Protein AF-A0A8J8BFI8-F1 (afdb_monomer_lite)

Radius of gyration: 19.35 Å; chains: 1; bounding box: 55×42×28 Å

Sequence (99 aa):
MSRKVVWGIVAGALLAAGYLYWVNEGRGHYAAVGDCVTSPRAGELVHVSCGSTGALQVLAKFSGDDSNRCDAVNGTTRAFVEYPRGAAAFVLCAGSAKK

Secondary structure (DSSP, 8-state):
--HHHHHHHHHHHHHHHHHHHHHHHHT-SPPPTT-EEEEEETTEEEE--TTSTT-EEEEEEEESS-GGGGGGSTTEEEEEEE--TTS--EEEEEEEPP-

pLDDT: mean 75.62, std 11.63, range [43.0, 90.44]

Organism: NCBI:txid977794

Foldseek 3Di:
DDPVVVVVVVVVVVVVVVVVVVVVLVVDVDADQQWWWADDDPQDTHTDDLPDDRIWGFHDKAFAQPQVVLVPGPQFPDKHWDDRVPDTIMITGTHRRDD

Structure (mmCIF, N/CA/C/O backbone):
data_AF-A0A8J8BFI8-F1
#
_entry.id  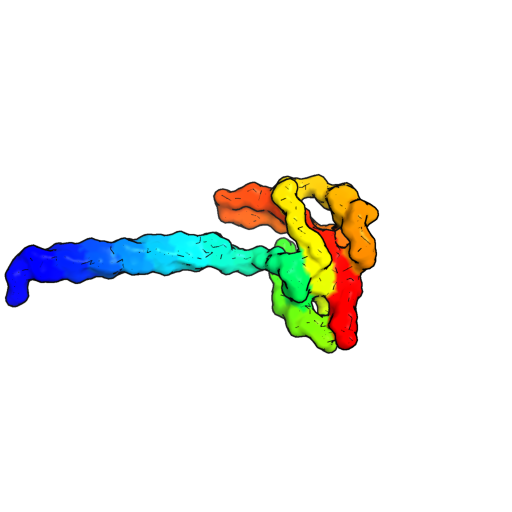 AF-A0A8J8BFI8-F1
#
loop_
_atom_site.group_PDB
_atom_site.id
_atom_site.type_symbol
_atom_site.label_atom_id
_atom_site.label_alt_id
_atom_site.label_comp_id
_atom_site.label_asym_id
_atom_site.label_entity_id
_atom_site.label_seq_id
_atom_site.pdbx_PDB_ins_code
_atom_site.Cartn_x
_atom_site.Cartn_y
_atom_site.Cartn_z
_atom_site.occupancy
_atom_site.B_iso_or_equiv
_atom_site.auth_seq_id
_atom_site.auth_comp_id
_atom_site.auth_asym_id
_atom_site.auth_atom_id
_atom_site.pdbx_PDB_model_num
ATOM 1 N N . MET A 1 1 ? 39.510 -26.009 14.838 1.00 55.75 1 MET A N 1
ATOM 2 C CA . MET A 1 1 ? 38.323 -25.989 13.950 1.00 55.75 1 MET A CA 1
ATOM 3 C C . MET A 1 1 ? 38.793 -26.153 12.510 1.00 55.75 1 MET A C 1
ATOM 5 O O . MET A 1 1 ? 39.696 -25.432 12.104 1.00 55.75 1 MET A O 1
ATOM 9 N N . SER A 1 2 ? 38.278 -27.136 11.766 1.00 66.12 2 SER A N 1
ATOM 10 C CA . SER A 1 2 ? 38.732 -27.397 10.388 1.00 66.12 2 SER A CA 1
ATOM 11 C C . SER A 1 2 ? 38.304 -26.259 9.458 1.00 66.12 2 SER A C 1
ATOM 13 O O . SER A 1 2 ? 37.193 -25.752 9.597 1.00 66.12 2 SER A O 1
ATOM 15 N N . ARG A 1 3 ? 39.150 -25.862 8.494 1.00 70.00 3 ARG A N 1
ATOM 16 C CA . ARG A 1 3 ? 38.866 -24.750 7.557 1.00 70.00 3 ARG A CA 1
ATOM 17 C C . ARG A 1 3 ? 37.500 -24.904 6.872 1.00 70.00 3 ARG A C 1
ATOM 19 O O . ARG A 1 3 ? 36.797 -23.921 6.690 1.00 70.00 3 ARG A O 1
ATOM 26 N N . LYS A 1 4 ? 37.077 -26.142 6.596 1.00 67.50 4 LYS A N 1
ATOM 27 C CA . LYS A 1 4 ? 35.759 -26.482 6.026 1.00 67.50 4 LYS A CA 1
ATOM 28 C C . LYS A 1 4 ? 34.577 -26.036 6.902 1.00 67.50 4 LYS A C 1
ATOM 30 O O . LYS A 1 4 ? 33.562 -25.607 6.373 1.00 67.50 4 LYS A O 1
ATOM 35 N N . VAL A 1 5 ? 34.727 -26.088 8.227 1.00 67.25 5 VAL A N 1
ATOM 36 C CA . VAL A 1 5 ? 33.698 -25.652 9.187 1.00 67.25 5 VAL A CA 1
ATOM 37 C C . VAL A 1 5 ? 33.581 -24.128 9.190 1.00 67.25 5 VAL A C 1
ATOM 39 O O . VAL A 1 5 ? 32.478 -23.599 9.184 1.00 67.25 5 VAL A O 1
ATOM 42 N N . VAL A 1 6 ? 34.712 -23.418 9.119 1.00 71.50 6 VAL A N 1
ATOM 43 C CA . VAL A 1 6 ? 34.735 -21.946 9.068 1.00 71.50 6 VAL A CA 1
ATOM 44 C C . VAL A 1 6 ? 34.073 -21.433 7.786 1.00 71.50 6 VAL A C 1
ATOM 4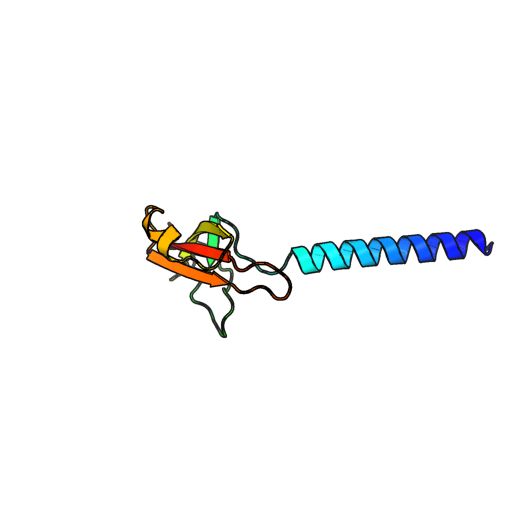6 O O . VAL A 1 6 ? 33.219 -20.557 7.851 1.00 71.50 6 VAL A O 1
ATOM 49 N N . TRP A 1 7 ? 34.393 -22.026 6.632 1.00 74.81 7 TRP A N 1
ATOM 50 C CA . TRP A 1 7 ? 33.767 -21.658 5.357 1.00 74.81 7 TRP A CA 1
ATOM 51 C C . TRP A 1 7 ? 32.263 -21.963 5.316 1.00 74.81 7 TRP A C 1
ATOM 53 O O . TRP A 1 7 ? 31.504 -21.168 4.768 1.00 74.81 7 TRP A O 1
ATOM 63 N N . GLY A 1 8 ? 31.816 -23.056 5.946 1.00 68.50 8 GLY A N 1
ATOM 64 C CA . GLY A 1 8 ? 30.388 -23.359 6.084 1.00 68.50 8 GLY A CA 1
ATOM 65 C C . GLY A 1 8 ? 29.630 -22.313 6.910 1.00 68.50 8 GLY A C 1
ATOM 66 O O . GLY A 1 8 ? 28.539 -21.901 6.526 1.00 68.50 8 GLY A O 1
ATOM 67 N N . ILE A 1 9 ? 30.231 -21.826 8.001 1.00 73.69 9 ILE A N 1
ATOM 68 C CA . ILE A 1 9 ? 29.639 -20.777 8.846 1.00 73.69 9 ILE A CA 1
ATOM 69 C C . ILE A 1 9 ? 29.550 -19.448 8.084 1.00 73.69 9 ILE A C 1
ATOM 71 O O . ILE A 1 9 ? 28.509 -18.797 8.113 1.00 73.69 9 ILE A O 1
ATOM 75 N N . VAL A 1 10 ? 30.609 -19.062 7.367 1.00 77.19 10 VAL A N 1
ATOM 76 C CA . VAL A 1 10 ? 30.632 -17.814 6.585 1.00 77.19 10 VAL A CA 1
ATOM 77 C C . VAL A 1 10 ? 29.590 -17.844 5.464 1.00 77.19 10 VAL A C 1
ATOM 79 O O . VAL A 1 10 ? 28.849 -16.878 5.293 1.00 77.19 10 VAL A O 1
ATOM 82 N N . ALA A 1 11 ? 29.477 -18.961 4.740 1.00 74.94 11 ALA A N 1
ATOM 83 C CA . ALA A 1 11 ? 28.469 -19.117 3.693 1.00 74.94 11 ALA A CA 1
ATOM 84 C C . ALA A 1 11 ? 27.039 -19.062 4.258 1.00 74.94 11 ALA A C 1
ATOM 86 O O . ALA A 1 11 ? 26.185 -18.375 3.700 1.00 74.94 11 ALA A O 1
ATOM 87 N N . GLY A 1 12 ? 26.791 -19.721 5.395 1.00 73.19 12 GLY A N 1
ATOM 88 C CA . GLY A 1 12 ? 25.500 -19.662 6.083 1.00 73.19 12 GLY A CA 1
ATOM 89 C C . GLY A 1 12 ? 25.139 -18.247 6.544 1.00 73.19 12 GLY A C 1
ATOM 90 O O . GLY A 1 12 ? 24.007 -17.808 6.347 1.00 73.19 12 GLY A O 1
ATOM 91 N N . ALA A 1 13 ? 26.106 -17.503 7.088 1.00 73.38 13 ALA A N 1
ATOM 92 C CA . ALA A 1 13 ? 25.903 -16.123 7.522 1.00 73.38 13 ALA A CA 1
ATOM 93 C C . ALA A 1 13 ? 25.603 -15.176 6.349 1.00 73.38 13 ALA A C 1
ATOM 95 O O . ALA A 1 13 ? 24.708 -14.343 6.459 1.00 73.38 13 ALA A O 1
ATOM 96 N N . LEU A 1 14 ? 26.297 -15.324 5.216 1.00 77.12 14 LEU A N 1
ATOM 97 C CA . LEU A 1 14 ? 26.054 -14.510 4.020 1.00 77.12 14 LEU A CA 1
ATOM 98 C C . LEU A 1 14 ? 24.692 -14.803 3.382 1.00 77.12 14 LEU A C 1
ATOM 100 O O . LEU A 1 14 ? 24.007 -13.872 2.969 1.00 77.12 14 LEU A O 1
ATOM 104 N N . LEU A 1 15 ? 24.269 -16.069 3.343 1.00 76.19 15 LEU A N 1
ATOM 105 C CA . LEU A 1 15 ? 22.938 -16.439 2.855 1.00 76.19 15 LEU A CA 1
ATOM 106 C C . LEU A 1 15 ? 21.832 -15.905 3.769 1.00 76.19 15 LEU A C 1
ATOM 108 O O . LEU A 1 15 ? 20.846 -15.359 3.279 1.00 76.19 15 LEU A O 1
ATOM 112 N N . ALA A 1 16 ? 22.010 -16.003 5.088 1.00 72.12 16 ALA A N 1
ATOM 113 C CA . ALA A 1 16 ? 21.066 -15.440 6.048 1.00 72.12 16 ALA A CA 1
ATOM 114 C C . ALA A 1 16 ? 21.004 -13.908 5.950 1.00 72.12 16 ALA A C 1
ATOM 116 O O . ALA A 1 16 ? 19.914 -13.343 5.932 1.00 72.12 16 ALA A O 1
ATOM 117 N N . ALA A 1 17 ? 22.151 -13.236 5.827 1.00 69.56 17 ALA A N 1
ATOM 118 C CA . ALA A 1 17 ? 22.215 -11.788 5.651 1.00 69.56 17 ALA A CA 1
ATOM 119 C C . ALA A 1 17 ? 21.581 -11.343 4.325 1.00 69.56 17 ALA A C 1
ATOM 121 O O . ALA A 1 17 ? 20.811 -10.390 4.318 1.00 69.56 17 ALA A O 1
ATOM 122 N N . GLY A 1 18 ? 21.840 -12.057 3.225 1.00 63.97 18 GLY A N 1
ATOM 123 C CA . GLY A 1 18 ? 21.216 -11.794 1.927 1.00 63.97 18 GLY A CA 1
ATOM 124 C C . GLY A 1 18 ? 19.702 -12.006 1.950 1.00 63.97 18 GLY A C 1
ATOM 125 O O . GLY A 1 18 ? 18.960 -11.181 1.426 1.00 63.97 18 GLY A O 1
ATOM 126 N N . TYR A 1 19 ? 19.227 -13.058 2.623 1.00 66.44 19 TYR A N 1
ATOM 127 C CA . TYR A 1 19 ? 17.796 -13.301 2.811 1.00 66.44 19 TYR A CA 1
ATOM 128 C C . TYR A 1 19 ? 17.138 -12.219 3.672 1.00 66.44 19 TYR A C 1
ATOM 130 O O . TYR A 1 19 ? 16.083 -11.708 3.313 1.00 66.44 19 TYR A O 1
ATOM 138 N N . LEU A 1 20 ? 17.768 -11.820 4.781 1.00 62.28 20 LEU A N 1
ATOM 139 C CA . LEU A 1 20 ? 17.267 -10.741 5.633 1.00 62.28 20 LEU A CA 1
ATOM 140 C C . LEU A 1 20 ? 17.270 -9.394 4.907 1.00 62.28 20 LEU A C 1
ATOM 142 O O . LEU A 1 20 ? 16.305 -8.649 5.038 1.00 62.28 20 LEU A O 1
ATOM 146 N N . TYR A 1 21 ? 18.301 -9.104 4.113 1.00 64.62 21 TYR A N 1
ATOM 147 C CA . TYR A 1 21 ? 18.367 -7.911 3.271 1.00 64.62 21 TYR A CA 1
ATOM 148 C C . TYR A 1 21 ? 17.227 -7.897 2.247 1.00 64.62 21 TYR A C 1
ATOM 150 O O . TYR A 1 21 ? 16.506 -6.910 2.147 1.00 64.62 21 TYR A O 1
ATOM 158 N N . TRP A 1 22 ? 16.991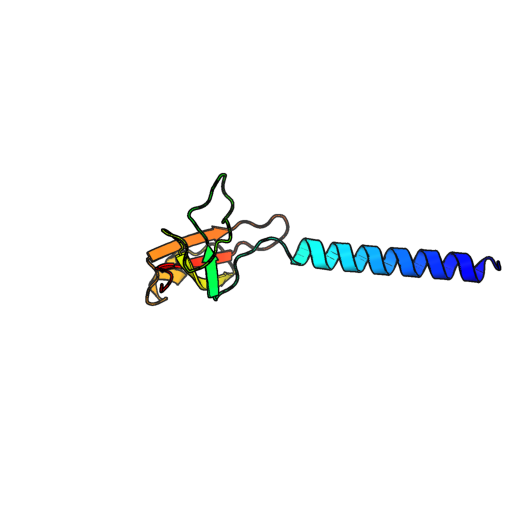 -9.021 1.565 1.00 56.66 22 TRP A N 1
ATOM 159 C CA . TRP A 1 22 ? 15.912 -9.152 0.587 1.00 56.66 22 TRP A CA 1
ATOM 160 C C . TRP A 1 22 ? 14.516 -9.049 1.218 1.00 56.66 22 TRP A C 1
ATOM 162 O O . TRP A 1 22 ? 13.648 -8.349 0.702 1.00 56.66 22 TRP A O 1
ATOM 172 N N . VAL A 1 23 ? 14.303 -9.681 2.376 1.00 58.75 23 VAL A N 1
ATOM 173 C CA . VAL A 1 23 ? 13.050 -9.558 3.139 1.00 58.75 23 VAL A CA 1
ATOM 174 C C . VAL A 1 23 ? 12.848 -8.127 3.644 1.00 58.75 23 VAL A C 1
ATOM 176 O O . VAL A 1 23 ? 11.709 -7.672 3.702 1.00 58.75 23 VAL A O 1
ATOM 179 N N . ASN A 1 24 ? 13.918 -7.413 3.999 1.00 53.84 24 ASN A N 1
ATOM 180 C CA . ASN A 1 24 ? 13.842 -6.037 4.484 1.00 53.84 24 ASN A CA 1
ATOM 181 C C . ASN A 1 24 ? 13.594 -5.028 3.351 1.00 53.84 24 ASN A C 1
ATOM 183 O O . ASN A 1 24 ? 12.775 -4.132 3.521 1.00 53.84 24 ASN A O 1
ATOM 187 N N . GLU A 1 25 ? 14.217 -5.197 2.181 1.00 51.19 25 GLU A N 1
ATOM 188 C CA . GLU A 1 25 ? 13.917 -4.371 1.000 1.00 51.19 25 GLU A CA 1
ATOM 189 C C . GLU A 1 25 ? 12.517 -4.656 0.432 1.00 51.19 25 GLU A C 1
ATOM 191 O O . GLU A 1 25 ? 11.813 -3.731 0.031 1.00 51.19 25 GLU A O 1
ATOM 196 N N . GLY A 1 26 ? 12.059 -5.914 0.456 1.00 43.00 26 GLY A N 1
ATOM 197 C CA . GLY A 1 26 ? 10.701 -6.283 0.038 1.00 43.00 26 GLY A CA 1
ATOM 198 C C . GLY A 1 26 ? 9.603 -5.848 1.018 1.00 43.00 26 GLY A C 1
ATOM 199 O O . GLY A 1 26 ? 8.445 -5.716 0.627 1.00 43.00 26 GLY A O 1
ATOM 200 N N . ARG A 1 27 ? 9.966 -5.593 2.282 1.00 43.97 27 ARG A N 1
ATOM 201 C CA . ARG A 1 27 ? 9.115 -5.006 3.331 1.00 43.97 27 ARG A CA 1
ATOM 202 C C . ARG A 1 27 ? 9.287 -3.493 3.439 1.00 43.97 27 ARG A C 1
ATOM 204 O O . ARG A 1 27 ? 9.087 -2.929 4.516 1.00 43.97 27 ARG A O 1
ATOM 211 N N . GLY A 1 28 ? 9.612 -2.826 2.331 1.00 44.88 28 GLY A N 1
ATOM 212 C CA . GLY A 1 28 ? 9.340 -1.400 2.221 1.00 44.88 28 GLY A CA 1
ATOM 213 C C . GLY A 1 28 ? 7.920 -1.125 2.719 1.00 44.88 28 GLY A C 1
ATOM 214 O O . GLY A 1 28 ? 7.007 -1.915 2.476 1.00 44.88 28 GLY A O 1
ATOM 215 N N . HIS A 1 29 ? 7.795 -0.075 3.519 1.00 53.03 29 HIS A N 1
ATOM 216 C CA . HIS A 1 29 ? 6.622 0.385 4.255 1.00 53.03 29 HIS A CA 1
ATOM 217 C C . HIS A 1 29 ? 5.441 0.736 3.335 1.00 53.03 29 HIS A C 1
ATOM 219 O O . HIS A 1 29 ? 5.018 1.881 3.255 1.00 53.03 29 HIS A O 1
ATOM 225 N N . TYR A 1 30 ? 4.953 -0.239 2.581 1.00 64.06 30 TYR A N 1
ATOM 226 C CA . TYR A 1 30 ? 3.933 -0.057 1.572 1.00 64.06 30 TYR A CA 1
ATOM 227 C C . TYR A 1 30 ? 2.615 -0.484 2.176 1.00 64.06 30 TYR A C 1
ATOM 229 O O . TYR A 1 30 ? 2.438 -1.660 2.506 1.00 64.06 30 TYR A O 1
ATOM 237 N N . ALA A 1 31 ? 1.685 0.458 2.282 1.00 69.38 31 ALA A N 1
ATOM 238 C CA . ALA A 1 31 ? 0.379 0.163 2.835 1.00 69.38 31 ALA A CA 1
ATOM 239 C C . ALA A 1 31 ? -0.293 -0.972 2.051 1.00 69.38 31 ALA A C 1
ATOM 241 O O . ALA A 1 31 ? -0.368 -0.964 0.814 1.00 69.38 31 ALA A O 1
ATOM 242 N N . ALA A 1 32 ? -0.721 -1.997 2.781 1.00 76.94 32 ALA A N 1
ATOM 243 C CA . ALA A 1 32 ? -1.4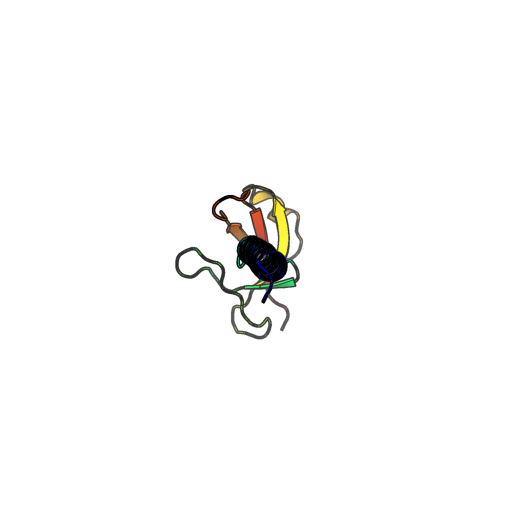96 -3.092 2.237 1.00 76.94 32 ALA A CA 1
ATOM 244 C C . ALA A 1 32 ? -2.983 -2.729 2.245 1.00 76.94 32 ALA A C 1
ATOM 246 O O . ALA A 1 32 ? -3.430 -1.839 2.966 1.00 76.94 32 ALA A O 1
ATOM 247 N N . VAL A 1 33 ? -3.776 -3.445 1.450 1.00 83.44 33 VAL A N 1
ATOM 248 C CA . VAL A 1 33 ? -5.235 -3.345 1.551 1.00 83.44 33 VAL A CA 1
ATOM 249 C C . VAL A 1 33 ? -5.663 -3.771 2.956 1.00 83.44 33 VAL A C 1
ATOM 251 O O . VAL A 1 33 ? -5.253 -4.823 3.439 1.00 83.44 33 VAL A O 1
ATOM 254 N N . GLY A 1 34 ? -6.489 -2.952 3.600 1.00 81.19 34 GLY A N 1
ATOM 255 C CA . GLY A 1 34 ? -6.925 -3.119 4.982 1.00 81.19 34 GLY A CA 1
ATOM 256 C C . GLY A 1 34 ? -6.118 -2.308 5.996 1.00 81.19 34 GLY A C 1
ATOM 257 O O . GLY A 1 34 ? -6.657 -2.031 7.070 1.00 81.19 34 GLY A O 1
ATOM 258 N N . ASP A 1 35 ? -4.900 -1.868 5.654 1.00 84.81 35 ASP A N 1
ATOM 259 C CA . ASP A 1 35 ? -4.109 -0.997 6.523 1.00 84.81 35 ASP A CA 1
ATOM 260 C C . ASP A 1 35 ? -4.750 0.380 6.641 1.00 84.81 35 ASP A C 1
ATOM 262 O O . ASP A 1 35 ? -5.374 0.890 5.707 1.00 84.81 35 ASP A O 1
ATOM 266 N N . CYS A 1 36 ? -4.555 1.007 7.795 1.00 86.00 36 CYS A N 1
ATOM 267 C CA . CYS A 1 36 ? -4.946 2.386 8.000 1.00 86.00 36 CYS A CA 1
ATOM 268 C C . CYS A 1 36 ? -3.730 3.294 7.929 1.00 86.00 36 CYS A C 1
ATOM 270 O O . CYS A 1 36 ? -2.699 3.060 8.554 1.00 86.00 36 CYS A O 1
ATOM 272 N N . VAL A 1 37 ? -3.864 4.343 7.137 1.00 85.75 37 VAL A N 1
ATOM 273 C CA . VAL A 1 37 ? -2.839 5.338 6.873 1.00 85.75 37 VAL A CA 1
ATOM 274 C C . VAL A 1 37 ? -3.390 6.719 7.176 1.00 85.75 37 VAL A C 1
ATOM 276 O O . VAL A 1 37 ? -4.596 6.956 7.130 1.00 85.75 37 VAL A O 1
ATOM 279 N N . THR A 1 38 ? -2.519 7.657 7.505 1.00 84.69 38 THR A N 1
ATOM 280 C CA . THR A 1 38 ? -2.888 9.072 7.563 1.00 84.69 38 THR A CA 1
ATOM 281 C C . THR A 1 38 ? -2.254 9.833 6.406 1.00 84.69 38 THR A C 1
ATOM 283 O O . THR A 1 38 ? -1.417 9.301 5.676 1.00 84.69 38 THR A O 1
ATOM 286 N N . SER A 1 39 ? -2.696 11.076 6.213 1.00 70.50 39 SER A N 1
ATOM 287 C CA . SER A 1 39 ? -2.202 11.952 5.152 1.00 70.50 39 SER A CA 1
ATOM 288 C C . SER A 1 39 ? -0.668 11.973 5.158 1.00 70.50 39 SER A C 1
ATOM 290 O O . SER A 1 39 ? -0.084 12.084 6.242 1.00 70.50 39 SER A O 1
ATOM 292 N N . PRO A 1 40 ? -0.016 11.883 3.987 1.00 67.00 40 PRO A N 1
ATOM 293 C CA . PRO A 1 40 ? 1.424 11.715 3.926 1.00 67.00 40 PRO A CA 1
ATOM 294 C C . PRO A 1 40 ? 2.138 12.872 4.626 1.00 67.00 40 PRO A C 1
ATOM 296 O O . PRO A 1 40 ? 1.810 14.045 4.416 1.00 67.00 40 PRO A O 1
ATOM 299 N N . ARG A 1 41 ? 3.121 12.540 5.464 1.00 60.44 41 ARG A N 1
ATOM 300 C CA . ARG A 1 41 ? 4.069 13.507 6.030 1.00 60.44 41 ARG A CA 1
ATOM 301 C C . ARG A 1 41 ? 5.382 13.325 5.286 1.00 60.44 41 ARG A C 1
ATOM 303 O O . ARG A 1 41 ? 5.888 12.218 5.207 1.00 60.44 41 ARG A O 1
ATOM 310 N N . ALA A 1 42 ? 5.909 14.414 4.730 1.00 56.78 42 ALA A N 1
ATOM 311 C CA . ALA A 1 42 ? 7.158 14.409 3.961 1.00 56.78 42 ALA A CA 1
ATOM 312 C C . ALA A 1 42 ? 7.171 13.471 2.729 1.00 56.78 42 ALA A C 1
ATOM 314 O O . ALA A 1 42 ? 8.236 13.061 2.284 1.00 56.78 42 ALA A O 1
ATOM 315 N N . GLY A 1 43 ? 6.000 13.178 2.148 1.00 59.50 43 GLY A N 1
ATOM 316 C CA . GLY A 1 43 ? 5.884 12.363 0.930 1.00 59.50 43 GLY A CA 1
ATOM 317 C C . GLY A 1 43 ? 5.745 10.858 1.168 1.00 59.50 43 GLY A C 1
ATOM 318 O O . GLY A 1 43 ? 5.580 10.123 0.202 1.00 59.50 43 GLY A O 1
ATOM 319 N N . GLU A 1 44 ? 5.742 10.408 2.425 1.00 65.56 44 GLU A N 1
ATOM 320 C CA . GLU A 1 44 ? 5.537 9.004 2.789 1.00 65.56 44 GLU A CA 1
ATOM 321 C C . GLU A 1 44 ? 4.196 8.820 3.508 1.00 65.56 44 GLU A C 1
ATOM 323 O O . GLU A 1 44 ? 3.784 9.651 4.331 1.00 65.56 44 GLU A O 1
ATOM 328 N N . LEU A 1 45 ? 3.492 7.735 3.178 1.00 73.56 45 LEU A N 1
ATOM 329 C CA . LEU A 1 45 ? 2.270 7.338 3.866 1.00 73.56 45 LEU A CA 1
ATOM 330 C C . LEU A 1 45 ? 2.618 6.775 5.243 1.00 73.56 45 LEU A C 1
ATOM 332 O O . LEU A 1 45 ? 3.454 5.889 5.390 1.00 73.56 45 LEU A O 1
ATOM 336 N N . VAL A 1 46 ? 1.960 7.303 6.273 1.00 79.62 46 VAL A N 1
ATOM 337 C CA . VAL A 1 46 ? 2.216 6.888 7.653 1.00 79.62 46 VAL A CA 1
ATOM 338 C C . VAL A 1 46 ? 1.132 5.916 8.080 1.00 79.62 46 VAL A C 1
ATOM 340 O O . VAL A 1 46 ? -0.039 6.292 8.142 1.00 79.62 46 VAL A O 1
ATOM 343 N N . HIS A 1 47 ? 1.528 4.686 8.406 1.00 79.00 47 HIS A N 1
ATOM 344 C CA . HIS A 1 47 ? 0.640 3.687 8.991 1.00 79.00 47 HIS A CA 1
ATOM 345 C C . HIS A 1 47 ? 0.196 4.126 10.391 1.00 79.00 47 HIS A C 1
ATOM 347 O O . HIS A 1 47 ? 1.012 4.495 11.238 1.00 79.00 47 HIS A O 1
ATOM 353 N N . VAL A 1 48 ? -1.106 4.080 10.640 1.00 81.88 48 VAL A N 1
ATOM 354 C CA . VAL A 1 48 ? -1.745 4.445 11.906 1.00 81.88 48 VAL A CA 1
ATOM 355 C C . VAL A 1 48 ? -2.802 3.410 12.270 1.00 81.88 48 VAL A C 1
ATOM 357 O O . VAL A 1 48 ? -3.277 2.650 11.429 1.00 81.88 48 VAL A O 1
ATOM 360 N N . SER A 1 49 ? -3.223 3.391 13.530 1.00 82.06 49 SER A N 1
ATOM 361 C CA . SER A 1 49 ? -4.354 2.562 13.942 1.00 82.06 49 SER A CA 1
ATOM 362 C C . SER A 1 49 ? -5.650 3.042 13.279 1.00 82.06 49 SER A C 1
ATOM 364 O O . SER A 1 49 ? -5.925 4.240 13.242 1.00 82.06 49 SER A O 1
ATOM 366 N N . CYS A 1 50 ? -6.500 2.119 12.821 1.00 79.69 50 CYS A N 1
ATOM 367 C CA . CYS A 1 50 ? -7.781 2.462 12.184 1.00 79.69 50 CYS A CA 1
ATOM 368 C C . CYS A 1 50 ? -8.748 3.246 13.085 1.00 79.69 50 CYS A C 1
ATOM 370 O O . CYS A 1 50 ? -9.574 4.002 12.586 1.00 79.69 50 CYS A O 1
ATOM 372 N N . GLY A 1 51 ? -8.616 3.117 14.410 1.00 79.25 51 GLY A N 1
ATOM 373 C CA . GLY A 1 51 ? -9.385 3.902 15.380 1.00 79.25 51 GLY A CA 1
ATOM 374 C C . GLY A 1 51 ? -8.872 5.332 15.600 1.00 79.25 51 GLY A C 1
ATOM 375 O O . GLY A 1 51 ? -9.485 6.091 16.352 1.00 79.25 51 GLY A O 1
ATOM 376 N N . SER A 1 52 ? -7.746 5.720 14.991 1.00 80.00 52 SER A N 1
ATOM 377 C CA . SER A 1 52 ? -7.180 7.061 15.141 1.00 80.00 52 SER A CA 1
ATOM 378 C C . SER A 1 52 ? -7.989 8.105 14.371 1.00 80.00 52 SER A C 1
ATOM 380 O O . SER A 1 52 ? -8.446 7.889 13.249 1.00 80.00 52 SER A O 1
ATOM 382 N N . THR A 1 53 ? -8.144 9.288 14.965 1.00 78.00 53 THR A N 1
ATOM 383 C CA . THR A 1 53 ? -8.828 10.415 14.322 1.00 78.00 53 THR A CA 1
ATOM 384 C C . THR A 1 53 ? -8.118 10.804 13.025 1.00 78.00 53 THR A C 1
ATOM 386 O O . THR A 1 53 ? -6.933 11.127 13.037 1.00 78.00 53 THR A O 1
ATOM 389 N N . GLY A 1 54 ? -8.851 10.793 11.908 1.00 77.19 54 GLY A N 1
ATOM 390 C CA . GLY A 1 54 ? -8.302 11.120 10.588 1.00 77.19 54 GLY A CA 1
ATOM 391 C C . GLY A 1 54 ? -7.537 9.978 9.910 1.00 77.19 54 GLY A C 1
ATOM 392 O O . GLY A 1 54 ? -6.823 10.233 8.940 1.00 77.19 54 GLY A O 1
ATOM 393 N N . ALA A 1 55 ? -7.667 8.741 10.404 1.00 84.69 55 ALA A N 1
ATOM 394 C CA . ALA A 1 55 ? -7.193 7.555 9.703 1.00 84.69 55 ALA A CA 1
ATOM 395 C C . ALA A 1 55 ? -8.032 7.281 8.442 1.00 84.69 55 ALA A C 1
ATOM 397 O O . ALA A 1 55 ? -9.259 7.425 8.428 1.00 84.69 55 ALA A O 1
ATOM 398 N N . LEU A 1 56 ? -7.351 6.863 7.384 1.00 87.88 56 LEU A N 1
ATOM 399 C CA . LEU A 1 56 ? -7.921 6.423 6.122 1.00 87.88 56 LEU A CA 1
ATOM 400 C C . LEU A 1 56 ? -7.563 4.955 5.931 1.00 87.88 56 LEU A C 1
ATOM 402 O O . LEU A 1 56 ? -6.399 4.593 6.050 1.00 87.88 56 LEU A O 1
ATOM 406 N N . GLN A 1 57 ? -8.541 4.109 5.640 1.00 88.19 57 GLN A N 1
ATOM 407 C CA . GLN A 1 57 ? -8.289 2.700 5.368 1.00 88.19 57 GLN A CA 1
ATOM 408 C C . GLN A 1 57 ? -7.998 2.505 3.884 1.00 88.19 57 GLN A C 1
ATOM 410 O O . GLN A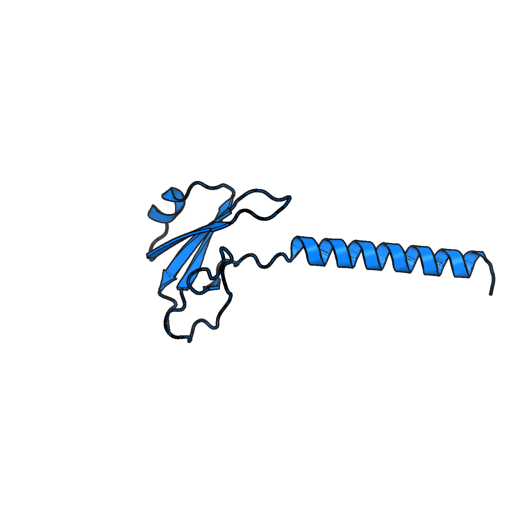 1 57 ? -8.766 2.966 3.041 1.00 88.19 57 GLN A O 1
ATOM 415 N N . VAL A 1 58 ? -6.922 1.796 3.558 1.00 88.81 58 VAL A N 1
ATOM 416 C CA . VAL A 1 58 ? -6.615 1.378 2.190 1.00 88.81 58 VAL A CA 1
ATOM 417 C C . VAL A 1 58 ? -7.627 0.318 1.762 1.00 88.81 58 VAL A C 1
ATOM 419 O O . VAL A 1 58 ? -7.691 -0.771 2.326 1.00 88.81 58 VAL A O 1
ATOM 422 N N . LEU A 1 59 ? -8.424 0.638 0.750 1.00 88.06 59 LEU A N 1
ATOM 423 C CA . LEU A 1 59 ? -9.476 -0.212 0.196 1.00 88.06 59 LEU A CA 1
ATOM 424 C C . LEU A 1 59 ? -8.975 -1.060 -0.974 1.00 88.06 59 LEU A C 1
ATOM 426 O O . LEU A 1 59 ? -9.424 -2.187 -1.160 1.00 88.06 59 LEU A O 1
ATOM 430 N N . ALA A 1 60 ? -8.052 -0.517 -1.768 1.00 85.44 60 ALA A N 1
ATOM 431 C CA . ALA A 1 60 ? -7.481 -1.200 -2.920 1.00 85.44 60 ALA A CA 1
ATOM 432 C C . ALA A 1 60 ? -6.054 -0.722 -3.196 1.00 85.44 60 ALA A C 1
ATOM 434 O O . ALA A 1 60 ? -5.695 0.417 -2.890 1.00 85.44 60 ALA A O 1
ATOM 435 N N . LYS A 1 61 ? -5.262 -1.604 -3.807 1.00 86.94 61 LYS A N 1
ATOM 436 C CA . LYS A 1 61 ? -3.905 -1.331 -4.278 1.00 86.94 61 LYS A CA 1
ATOM 437 C C . LYS A 1 61 ? -3.793 -1.760 -5.736 1.00 86.94 61 LYS A C 1
ATOM 439 O O . LYS A 1 61 ? -4.070 -2.915 -6.054 1.00 86.94 61 LYS A O 1
ATOM 444 N N . PHE A 1 62 ? -3.362 -0.852 -6.602 1.00 85.50 62 PHE A N 1
ATOM 445 C CA . PHE A 1 62 ? -3.141 -1.106 -8.023 1.00 85.50 62 PHE A CA 1
ATOM 446 C C . PHE A 1 62 ? -1.680 -0.865 -8.380 1.00 85.50 62 PHE A C 1
ATOM 448 O O . PHE A 1 62 ? -1.077 0.091 -7.913 1.00 85.50 62 PHE A O 1
ATOM 455 N N . SER A 1 63 ? -1.101 -1.717 -9.221 1.00 84.31 63 SER A N 1
ATOM 456 C CA . SER A 1 63 ? 0.220 -1.466 -9.801 1.00 84.31 63 SER A CA 1
ATOM 457 C C . SER A 1 63 ? 0.145 -0.363 -10.859 1.00 84.31 63 SER A C 1
ATOM 459 O O . SER A 1 63 ? -0.764 -0.381 -11.691 1.00 84.31 63 SER A O 1
ATOM 461 N N . GLY A 1 64 ? 1.131 0.527 -10.875 1.00 82.06 64 GLY A N 1
ATOM 462 C CA . GLY A 1 64 ? 1.199 1.706 -11.736 1.00 82.06 64 GLY A CA 1
ATOM 463 C C . GLY A 1 64 ? 0.917 3.001 -10.976 1.00 82.06 64 GLY A C 1
ATOM 464 O O . GLY A 1 64 ? 0.860 3.025 -9.752 1.00 82.06 64 GLY A O 1
ATOM 465 N N . ASP A 1 65 ? 0.742 4.085 -11.715 1.00 83.88 65 ASP A N 1
ATOM 466 C CA . ASP A 1 65 ? 0.509 5.441 -11.209 1.00 83.88 65 ASP A CA 1
ATOM 467 C C . ASP A 1 65 ? -0.850 6.024 -11.641 1.00 83.88 65 ASP A C 1
ATOM 469 O O . ASP A 1 65 ? -1.140 7.197 -11.413 1.00 83.88 65 ASP A O 1
ATOM 473 N N . ASP A 1 66 ? -1.715 5.188 -12.220 1.00 84.81 66 ASP A N 1
ATOM 474 C CA . ASP A 1 66 ? -3.051 5.562 -12.688 1.00 84.81 66 ASP A CA 1
ATOM 475 C C . ASP A 1 66 ? -4.048 5.689 -11.524 1.00 84.81 66 ASP A C 1
ATOM 477 O O . ASP A 1 66 ? -4.709 4.728 -11.117 1.00 84.81 66 ASP A O 1
ATOM 481 N N . SER A 1 67 ? -4.153 6.894 -10.963 1.00 82.69 67 SER A N 1
ATOM 482 C CA . SER A 1 67 ? -5.046 7.191 -9.837 1.00 82.69 67 SER A CA 1
ATOM 483 C C . SER A 1 67 ? -6.536 7.083 -10.178 1.00 82.69 67 SER A C 1
ATOM 485 O O . SER A 1 67 ? -7.338 6.864 -9.270 1.00 82.69 67 SER A O 1
ATOM 487 N N . ASN A 1 68 ? -6.914 7.135 -11.461 1.00 86.69 68 ASN A N 1
ATOM 488 C CA . ASN A 1 68 ? -8.312 7.022 -11.906 1.00 86.69 68 ASN A CA 1
ATOM 489 C C . ASN A 1 68 ? -8.909 5.637 -11.603 1.00 86.69 68 ASN A C 1
ATOM 491 O O . ASN A 1 68 ? -10.122 5.456 -11.531 1.00 86.69 68 ASN A O 1
ATOM 495 N N . ARG A 1 69 ? -8.057 4.633 -11.360 1.00 85.06 69 ARG A N 1
ATOM 496 C CA . ARG A 1 69 ? -8.480 3.289 -10.932 1.00 85.06 69 ARG A CA 1
ATOM 497 C C . ARG A 1 69 ? -9.254 3.316 -9.615 1.00 85.06 69 ARG A C 1
ATOM 499 O O . ARG A 1 69 ? -10.058 2.421 -9.360 1.00 85.06 69 ARG A O 1
ATOM 506 N N . CYS A 1 70 ? -9.026 4.338 -8.795 1.00 87.38 70 CYS A N 1
ATOM 507 C CA . CYS A 1 70 ? -9.708 4.525 -7.525 1.00 87.38 70 CYS A CA 1
ATOM 508 C C . CYS A 1 70 ? -11.158 4.998 -7.657 1.00 87.38 70 CYS A C 1
ATOM 510 O O . CYS A 1 70 ? -11.938 4.760 -6.736 1.00 87.38 70 CYS A O 1
ATOM 512 N N . ASP A 1 71 ? -11.550 5.575 -8.795 1.00 87.31 71 ASP A N 1
ATOM 513 C CA . ASP A 1 71 ? -12.932 6.016 -9.032 1.00 87.31 71 ASP A CA 1
ATOM 514 C C . ASP A 1 71 ? -13.902 4.829 -9.118 1.00 87.31 71 ASP A C 1
ATOM 516 O O . ASP A 1 71 ? -15.078 4.934 -8.772 1.00 87.31 71 ASP A O 1
ATOM 520 N N . ALA A 1 72 ? -13.395 3.662 -9.529 1.00 86.69 72 ALA A N 1
ATOM 521 C CA . ALA A 1 72 ? -14.147 2.412 -9.553 1.00 86.69 72 ALA A CA 1
ATOM 522 C C . ALA A 1 72 ? -14.233 1.725 -8.174 1.00 86.69 72 ALA A C 1
ATOM 524 O O . ALA A 1 72 ? -14.985 0.761 -8.010 1.00 86.69 72 ALA A O 1
ATOM 525 N N . VAL A 1 73 ? -13.466 2.182 -7.177 1.00 87.00 73 VAL A N 1
ATOM 526 C CA . VAL A 1 73 ? -13.404 1.570 -5.845 1.00 87.00 7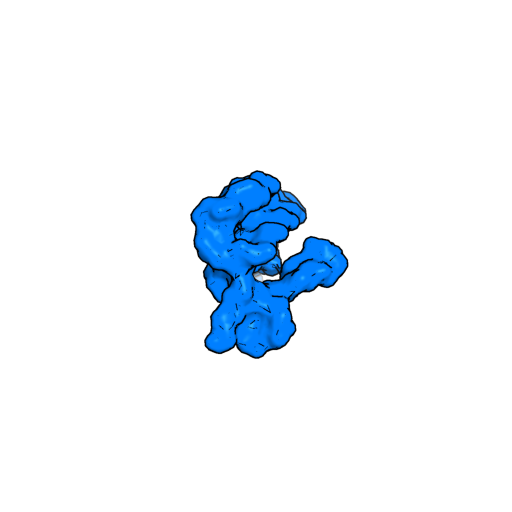3 VAL A CA 1
ATOM 527 C C . VAL A 1 73 ? -14.373 2.287 -4.911 1.00 87.00 73 VAL A C 1
ATOM 529 O O . VAL A 1 73 ? -14.135 3.409 -4.463 1.00 87.00 73 VAL A O 1
ATOM 532 N N . ASN A 1 74 ? -15.475 1.610 -4.590 1.00 85.44 74 ASN A N 1
ATOM 533 C CA . ASN A 1 74 ? -16.525 2.155 -3.736 1.00 85.44 74 ASN A CA 1
ATOM 534 C C . ASN A 1 74 ? -15.994 2.511 -2.334 1.00 85.44 74 ASN A C 1
ATOM 536 O O . ASN A 1 74 ? -15.316 1.711 -1.693 1.00 85.44 74 ASN A O 1
ATOM 540 N N . GLY A 1 75 ? -16.339 3.705 -1.852 1.00 84.69 75 GLY A N 1
ATOM 541 C CA . GLY A 1 75 ? -15.909 4.221 -0.553 1.00 84.69 75 GLY A CA 1
ATOM 542 C C . GLY A 1 75 ? -14.555 4.930 -0.575 1.00 84.69 75 GLY A C 1
ATOM 543 O O . GLY A 1 75 ? -14.118 5.406 0.475 1.00 84.69 75 GLY A O 1
ATOM 544 N N . THR A 1 76 ? -13.904 5.035 -1.737 1.00 88.50 76 THR A N 1
ATOM 545 C CA . THR A 1 76 ? -12.667 5.808 -1.869 1.00 88.50 76 THR A CA 1
ATOM 546 C C . THR A 1 76 ? -12.939 7.291 -1.672 1.00 88.50 76 THR A C 1
ATOM 548 O O . THR A 1 76 ? -13.830 7.868 -2.289 1.00 88.50 76 THR A O 1
ATOM 551 N N . THR A 1 77 ? -12.150 7.918 -0.807 1.00 86.56 77 THR A N 1
ATOM 552 C CA . THR A 1 77 ? -12.188 9.362 -0.547 1.00 86.56 77 THR A CA 1
ATOM 553 C C . THR A 1 77 ? -10.872 10.041 -0.909 1.00 86.56 77 THR A C 1
ATOM 555 O O . THR A 1 77 ? -10.847 11.254 -1.120 1.00 86.56 77 THR A O 1
ATOM 558 N N . ARG A 1 78 ? -9.775 9.278 -0.997 1.00 86.56 78 ARG A N 1
ATOM 559 C CA . ARG A 1 78 ? -8.462 9.734 -1.457 1.00 86.56 78 ARG A CA 1
ATOM 560 C C . ARG A 1 78 ? -7.729 8.644 -2.226 1.00 86.56 78 ARG A C 1
ATOM 562 O O . ARG A 1 78 ? -7.812 7.474 -1.879 1.00 86.56 78 ARG A O 1
ATOM 569 N N . ALA A 1 79 ? -6.944 9.056 -3.211 1.00 86.88 79 ALA A N 1
ATOM 570 C CA . ALA A 1 79 ? -5.963 8.210 -3.874 1.00 86.88 79 ALA A CA 1
ATOM 571 C C . ALA A 1 79 ? -4.552 8.692 -3.519 1.00 86.88 79 ALA A C 1
ATOM 573 O O . ALA A 1 79 ? -4.306 9.897 -3.432 1.00 86.88 79 ALA A O 1
ATOM 574 N N . PHE A 1 80 ? -3.629 7.758 -3.330 1.00 84.88 80 PHE A N 1
ATOM 575 C CA . PHE A 1 80 ? -2.212 8.027 -3.117 1.00 84.88 80 PHE A CA 1
ATOM 576 C C . PHE A 1 80 ? -1.404 7.271 -4.159 1.00 84.88 80 PHE A C 1
ATOM 578 O O . PHE A 1 80 ? -1.716 6.121 -4.448 1.00 84.88 80 PHE A O 1
ATOM 585 N N . VAL A 1 81 ? -0.369 7.898 -4.708 1.00 85.12 81 VAL A N 1
ATOM 586 C CA . VAL A 1 81 ? 0.578 7.230 -5.605 1.00 85.12 81 VAL A CA 1
ATOM 587 C C . VAL A 1 81 ? 1.911 7.155 -4.884 1.00 85.12 81 VAL A C 1
ATOM 589 O O . VAL A 1 81 ? 2.462 8.184 -4.494 1.00 85.12 81 VAL A O 1
ATOM 592 N N . GLU A 1 82 ? 2.408 5.943 -4.677 1.00 79.12 82 GLU A N 1
ATOM 593 C CA . GLU A 1 82 ? 3.717 5.706 -4.084 1.00 79.12 82 GLU A CA 1
ATOM 594 C C . GLU A 1 82 ? 4.723 5.305 -5.160 1.00 79.12 82 GLU A C 1
ATOM 596 O O . GLU A 1 82 ? 4.449 4.464 -6.019 1.00 79.12 82 GLU A O 1
ATOM 601 N N . TYR A 1 83 ? 5.914 5.896 -5.066 1.00 77.88 83 TYR A N 1
ATOM 602 C CA . TYR A 1 83 ? 7.055 5.622 -5.935 1.00 77.88 83 TYR A CA 1
ATOM 603 C C . TYR A 1 83 ? 8.173 4.963 -5.120 1.00 77.88 83 TYR A C 1
ATOM 605 O O . TYR A 1 83 ? 9.128 5.631 -4.709 1.00 77.88 83 TYR A O 1
ATOM 613 N N . PRO A 1 84 ? 8.057 3.656 -4.838 1.00 71.31 84 PRO A N 1
ATOM 614 C CA . PRO A 1 84 ? 9.097 2.923 -4.137 1.00 71.31 84 PRO A CA 1
ATOM 615 C C . PRO A 1 84 ? 10.409 2.933 -4.930 1.00 71.31 84 PRO A C 1
ATOM 617 O O . PRO A 1 84 ? 10.433 2.666 -6.132 1.00 71.31 84 PRO A O 1
ATOM 620 N N . ARG A 1 85 ? 11.535 3.215 -4.262 1.00 71.00 85 ARG A N 1
ATOM 621 C CA . ARG A 1 85 ? 12.852 3.145 -4.913 1.00 71.00 85 ARG A CA 1
ATOM 622 C C . ARG A 1 85 ? 13.124 1.721 -5.395 1.00 71.00 85 ARG A C 1
ATOM 624 O O . ARG A 1 85 ? 13.114 0.792 -4.599 1.00 71.00 85 ARG A O 1
ATOM 631 N N . GLY A 1 86 ? 13.409 1.573 -6.687 1.00 69.56 86 GLY A N 1
ATOM 632 C CA . GLY A 1 86 ? 13.761 0.281 -7.283 1.00 69.56 86 GLY A CA 1
ATOM 633 C C . GLY A 1 86 ? 12.577 -0.656 -7.544 1.00 69.56 86 GLY A C 1
ATOM 634 O O . GLY A 1 86 ? 12.801 -1.787 -7.964 1.00 69.56 86 GLY A O 1
ATOM 635 N N . ALA A 1 87 ? 11.335 -0.202 -7.346 1.00 69.69 87 ALA A N 1
ATOM 636 C CA . ALA A 1 87 ? 10.135 -0.970 -7.660 1.00 69.69 87 ALA A CA 1
ATOM 637 C C . ALA A 1 87 ? 9.153 -0.154 -8.514 1.00 69.69 87 ALA A C 1
ATOM 639 O O . ALA A 1 87 ? 9.295 1.056 -8.690 1.00 69.69 87 ALA A O 1
ATOM 640 N N . ALA A 1 88 ? 8.166 -0.840 -9.091 1.00 76.25 88 ALA A N 1
ATOM 641 C CA . ALA A 1 88 ? 7.110 -0.182 -9.847 1.00 76.25 88 ALA A CA 1
ATOM 642 C C . ALA A 1 88 ? 6.250 0.689 -8.919 1.00 76.25 88 ALA A C 1
ATOM 644 O O . ALA A 1 88 ? 5.976 0.302 -7.780 1.00 76.25 88 ALA A O 1
ATOM 645 N N . ALA A 1 89 ? 5.805 1.839 -9.432 1.00 81.50 89 ALA A N 1
ATOM 646 C CA . ALA A 1 89 ? 4.826 2.672 -8.748 1.00 81.50 89 ALA A CA 1
ATOM 647 C C . ALA A 1 89 ? 3.565 1.863 -8.427 1.00 81.50 89 ALA A C 1
ATOM 649 O O . ALA A 1 89 ? 3.236 0.896 -9.125 1.00 81.50 89 ALA A O 1
ATOM 650 N N . PHE A 1 90 ? 2.859 2.250 -7.375 1.00 84.88 90 PHE A N 1
ATOM 651 C CA . PHE A 1 90 ? 1.536 1.712 -7.100 1.00 84.88 90 PHE A CA 1
ATOM 652 C C . PHE A 1 90 ? 0.607 2.795 -6.560 1.00 84.88 90 PHE A C 1
ATOM 654 O O . PHE A 1 90 ? 1.019 3.723 -5.865 1.00 84.88 90 PHE A O 1
ATOM 661 N N . VAL A 1 91 ? -0.674 2.635 -6.865 1.00 87.75 91 VAL A N 1
ATOM 662 C CA . VAL A 1 91 ? -1.759 3.487 -6.399 1.00 87.75 91 VAL A CA 1
ATOM 663 C C . VAL A 1 91 ? -2.472 2.807 -5.242 1.00 87.75 91 VAL A C 1
ATOM 665 O O . VAL A 1 91 ? -2.846 1.637 -5.329 1.00 87.75 91 VAL A O 1
ATOM 668 N N . LEU A 1 92 ? -2.703 3.556 -4.174 1.00 88.00 92 LEU A N 1
ATOM 669 C CA . LEU A 1 92 ? -3.505 3.167 -3.027 1.00 88.00 92 LEU A CA 1
ATOM 670 C C . LEU A 1 92 ? -4.790 3.984 -3.011 1.00 88.00 92 LEU A C 1
ATOM 672 O O . LEU A 1 92 ? -4.766 5.209 -2.909 1.00 88.00 92 LEU A O 1
ATOM 676 N N . CYS A 1 93 ? -5.918 3.292 -3.071 1.00 90.44 93 CYS A N 1
ATOM 677 C CA . CYS A 1 93 ? -7.236 3.890 -2.926 1.00 90.44 93 CYS A CA 1
ATOM 678 C C . CYS A 1 93 ? -7.628 3.796 -1.459 1.00 90.44 93 CYS A C 1
ATOM 680 O O . CYS A 1 93 ? -7.748 2.693 -0.928 1.00 90.44 93 CYS A O 1
ATOM 682 N N . ALA A 1 94 ? -7.799 4.931 -0.795 1.00 90.00 94 ALA A N 1
ATOM 683 C CA . ALA A 1 94 ? -8.093 5.005 0.623 1.00 90.00 94 ALA A CA 1
ATOM 684 C C . ALA A 1 94 ? -9.456 5.656 0.873 1.00 90.00 94 ALA A C 1
ATOM 686 O O . ALA A 1 94 ? -9.811 6.673 0.275 1.00 90.00 94 ALA A O 1
ATOM 687 N N . GLY A 1 95 ? -10.223 5.062 1.776 1.00 89.25 95 GLY A N 1
ATOM 688 C CA . GLY A 1 95 ? -11.515 5.556 2.232 1.00 89.25 95 GLY A CA 1
ATOM 689 C C . GLY A 1 95 ? -11.483 5.942 3.701 1.00 89.25 95 GLY A C 1
ATOM 690 O O . GLY A 1 95 ? -10.478 5.776 4.390 1.00 89.25 95 GLY A O 1
ATOM 691 N N . SER A 1 96 ? -12.606 6.436 4.214 1.00 86.06 96 SER A N 1
ATOM 692 C CA . SER A 1 96 ? -12.766 6.635 5.656 1.00 86.06 96 SER A CA 1
ATOM 693 C C . SER A 1 96 ? -12.560 5.312 6.396 1.00 86.06 96 SER A C 1
ATOM 695 O O . SER A 1 96 ? -13.263 4.339 6.120 1.00 86.06 96 SER A O 1
ATOM 697 N N . ALA A 1 97 ? -11.623 5.272 7.348 1.00 78.62 97 ALA A N 1
ATOM 698 C CA . ALA A 1 97 ? -11.506 4.122 8.233 1.00 78.62 97 ALA A CA 1
ATOM 699 C C . ALA A 1 97 ? -12.796 4.005 9.055 1.00 78.62 97 ALA A C 1
ATOM 701 O O . ALA A 1 97 ? -13.241 4.981 9.672 1.00 78.62 97 ALA A O 1
ATOM 702 N N . LYS A 1 98 ? -13.438 2.831 9.026 1.00 63.66 98 LYS A N 1
ATOM 703 C CA . LYS A 1 98 ? -14.579 2.575 9.908 1.00 63.66 98 LYS A CA 1
ATOM 704 C C . LYS A 1 98 ? -14.052 2.548 11.344 1.00 63.66 98 LYS A C 1
ATOM 706 O O . LYS A 1 98 ? -13.110 1.812 11.627 1.00 63.66 98 LYS A O 1
ATOM 711 N N . LYS A 1 99 ? -14.624 3.404 12.194 1.00 51.44 99 LYS A N 1
ATOM 712 C CA . LYS A 1 99 ? -14.391 3.388 13.643 1.00 51.44 99 LYS A CA 1
ATOM 713 C C . LYS A 1 99 ? -14.865 2.080 14.258 1.00 51.44 99 LYS A C 1
ATOM 715 O O . LYS A 1 99 ? -15.913 1.578 13.792 1.00 51.44 99 LYS A O 1
#